P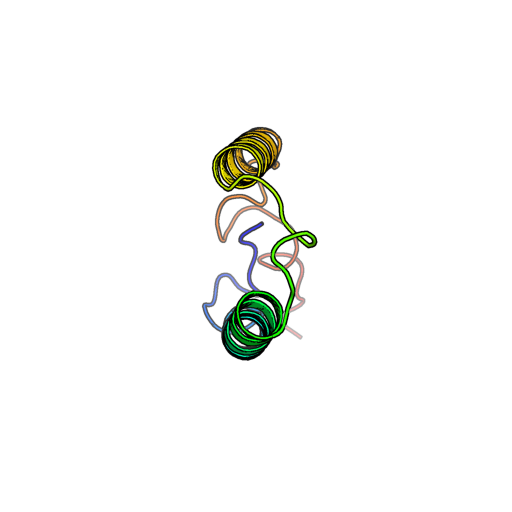rotein AF-A0A259JSX4-F1 (afdb_monomer)

Solvent-accessible surface area (backbone atoms only — not comparable to 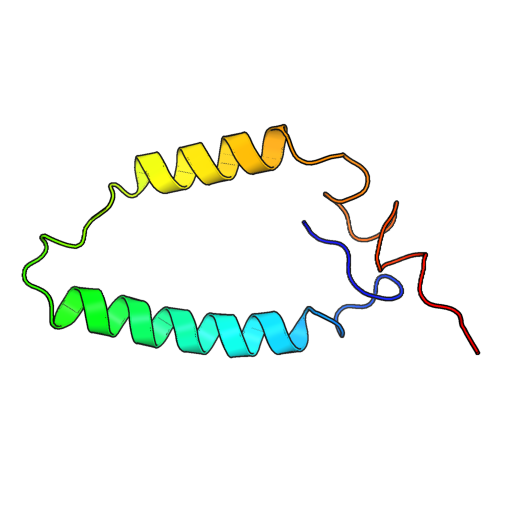full-atom values): 4416 Å² total; per-residue (Å²): 123,38,48,19,41,76,51,39,91,46,48,59,51,52,61,49,49,58,52,46,55,52,48,51,55,51,52,52,49,49,61,73,73,47,90,67,77,93,67,75,64,65,67,58,54,50,50,52,51,49,53,54,61,68,73,46,54,76,43,33,64,42,49,73,65,32,68,46,24,70,68,65,76,96,121

Mean predicted aligned error: 5.14 Å

Sequence (75 aa):
TCDPVDRLVQVPCIERNGIGATKAVAAASLALRGDGSHFMPLDNCIEAMRQTGEEMSTKFKETSLGGLAVNLPEC

pLDDT: mean 88.85, std 11.58, range [53.06, 98.62]

Secondary structure (DSSP, 8-state):
----GGG-SSTTHHHHHHHHHHHHHHHHHHHHHS-S-S---HHHHHHHHHHHHHHS-GGGTSTTSSGGGT-S---

Foldseek 3Di:
DQAAALLDCPPPNVVCVVVVVVVVVVVVCCCVVDPCPPDDDVVVVVVVVVVCLVPDDPQRNHHDRDDNNPPDDPD

Radius of gyration: 16.48 Å; Cα contacts (8 Å, |Δi|>4): 58; chains: 1; bounding box: 35×26×41 Å

Structure (mmCIF, N/CA/C/O backbone):
data_AF-A0A259JSX4-F1
#
_entry.id   AF-A0A259JSX4-F1
#
loop_
_atom_site.group_PDB
_atom_site.id
_atom_site.type_symbol
_atom_site.label_atom_id
_atom_site.label_alt_id
_atom_site.label_comp_id
_atom_site.label_asym_id
_atom_site.label_entity_id
_atom_site.label_seq_id
_atom_site.pdbx_PDB_ins_code
_atom_site.Cartn_x
_atom_site.Cartn_y
_atom_site.Cartn_z
_atom_site.occupancy
_atom_site.B_iso_or_equiv
_atom_site.auth_seq_id
_atom_site.auth_comp_id
_atom_site.auth_asym_id
_atom_site.auth_atom_id
_atom_site.pdbx_PDB_model_num
ATOM 1 N N . THR A 1 1 ? 5.428 5.001 -2.848 1.00 86.88 1 THR A N 1
ATOM 2 C CA . THR A 1 1 ? 6.129 5.144 -4.136 1.00 86.88 1 THR A CA 1
ATOM 3 C C . THR A 1 1 ? 5.398 4.357 -5.203 1.00 86.88 1 THR A C 1
ATOM 5 O O . THR A 1 1 ? 4.804 3.313 -4.902 1.00 86.88 1 THR A O 1
ATOM 8 N N . CYS A 1 2 ? 5.415 4.866 -6.428 1.00 88.88 2 CYS A N 1
ATOM 9 C CA . CYS A 1 2 ? 4.867 4.220 -7.614 1.00 88.88 2 CYS A CA 1
ATOM 10 C C . CYS A 1 2 ? 6.002 4.053 -8.623 1.00 88.88 2 CYS A C 1
ATOM 12 O O . CYS A 1 2 ? 6.240 4.916 -9.453 1.00 88.88 2 CYS A O 1
ATOM 14 N N . ASP A 1 3 ? 6.743 2.963 -8.472 1.00 89.06 3 ASP A N 1
ATOM 15 C CA . ASP A 1 3 ? 7.950 2.686 -9.244 1.00 89.06 3 ASP A CA 1
ATOM 16 C C . ASP A 1 3 ? 7.939 1.205 -9.657 1.00 89.06 3 ASP A C 1
ATOM 18 O O . ASP A 1 3 ? 8.517 0.363 -8.966 1.00 89.06 3 ASP A O 1
ATOM 22 N N . PRO A 1 4 ? 7.115 0.847 -10.657 1.00 87.56 4 PRO A N 1
ATOM 23 C CA . PRO A 1 4 ? 6.984 -0.521 -11.116 1.00 87.56 4 PRO A CA 1
ATOM 24 C C . PRO A 1 4 ? 8.092 -0.880 -12.104 1.00 87.56 4 PRO A C 1
ATOM 26 O O . PRO A 1 4 ? 8.607 -0.020 -12.813 1.00 87.56 4 PRO A O 1
ATOM 29 N N . VAL A 1 5 ? 8.407 -2.168 -12.185 1.00 87.12 5 VAL A N 1
ATOM 30 C CA . VAL A 1 5 ? 9.396 -2.722 -13.115 1.00 87.12 5 VAL A CA 1
ATOM 31 C C . VAL A 1 5 ? 9.014 -2.377 -14.555 1.00 87.12 5 VAL A C 1
ATOM 33 O O . VAL A 1 5 ? 7.853 -2.522 -14.944 1.00 87.12 5 VAL A O 1
ATOM 36 N N . ASP A 1 6 ? 9.983 -1.869 -15.318 1.00 85.00 6 ASP A N 1
ATOM 37 C CA . ASP A 1 6 ? 9.856 -1.460 -16.726 1.00 85.00 6 ASP A CA 1
ATOM 38 C C . ASP A 1 6 ? 8.679 -0.524 -17.025 1.00 85.00 6 ASP A C 1
ATOM 40 O O . ASP A 1 6 ? 8.195 -0.432 -18.154 1.00 85.00 6 ASP A O 1
ATOM 44 N N . ARG A 1 7 ? 8.204 0.213 -16.012 1.00 83.12 7 ARG A N 1
ATOM 45 C CA . ARG A 1 7 ? 7.016 1.081 -16.105 1.00 83.12 7 ARG A CA 1
ATOM 46 C C . ARG A 1 7 ? 5.716 0.316 -16.396 1.00 83.12 7 ARG A C 1
ATOM 48 O O . ARG A 1 7 ? 4.713 0.925 -16.769 1.00 83.12 7 ARG A O 1
ATOM 55 N N . LEU A 1 8 ? 5.711 -1.005 -16.224 1.00 86.56 8 LEU A N 1
ATOM 56 C CA . LEU A 1 8 ? 4.578 -1.870 -16.532 1.00 86.56 8 LEU A CA 1
ATOM 57 C C . LEU A 1 8 ? 3.677 -2.063 -15.315 1.00 86.56 8 LEU A C 1
ATOM 59 O O . LEU A 1 8 ? 4.135 -2.206 -14.186 1.00 86.56 8 LEU A O 1
ATOM 63 N N . VAL A 1 9 ? 2.368 -2.173 -15.542 1.00 91.25 9 VAL A N 1
ATOM 64 C CA . VAL A 1 9 ? 1.391 -2.484 -14.481 1.00 91.25 9 VAL A CA 1
ATOM 65 C C . VAL A 1 9 ? 1.365 -3.993 -14.211 1.00 91.25 9 VAL A C 1
ATOM 67 O O . VAL A 1 9 ? 0.341 -4.658 -14.341 1.00 91.25 9 VAL A O 1
ATOM 70 N N . GLN A 1 10 ? 2.530 -4.547 -13.883 1.00 90.50 10 GLN A N 1
ATOM 71 C CA . GLN A 1 10 ? 2.724 -5.966 -13.600 1.00 90.50 10 GLN A CA 1
ATOM 72 C C . GLN A 1 10 ? 3.359 -6.122 -12.224 1.00 90.50 10 GLN A C 1
ATOM 74 O O . GLN A 1 10 ? 2.647 -6.362 -11.251 1.00 90.50 10 GLN A O 1
ATOM 79 N N . VAL A 1 11 ? 4.666 -5.883 -12.120 1.00 89.62 11 VAL A N 1
ATOM 80 C CA . VAL A 1 11 ? 5.418 -5.976 -10.866 1.00 89.62 11 VAL A CA 1
ATOM 81 C C . VAL A 1 11 ? 5.741 -4.563 -10.359 1.00 89.62 11 VAL A C 1
ATOM 83 O O . VAL A 1 11 ? 6.327 -3.785 -11.107 1.00 89.62 11 VAL A O 1
ATOM 86 N N . PRO A 1 12 ? 5.405 -4.178 -9.112 1.00 90.56 12 PRO A N 1
ATOM 87 C CA . PRO A 1 12 ? 4.748 -4.975 -8.080 1.00 90.56 12 PRO A CA 1
ATOM 88 C C . PRO A 1 12 ? 3.215 -4.804 -8.018 1.00 90.56 12 PRO A C 1
ATOM 90 O O . PRO A 1 12 ? 2.586 -4.972 -6.970 1.00 90.56 12 PRO A O 1
ATOM 93 N N . CYS A 1 13 ? 2.597 -4.322 -9.096 1.00 93.25 13 CYS A N 1
ATOM 94 C CA . CYS A 1 13 ? 1.197 -3.899 -9.112 1.00 93.25 13 CYS A CA 1
ATOM 95 C C . CYS A 1 13 ? 0.216 -5.048 -8.825 1.00 93.25 13 CYS A C 1
ATOM 97 O O . CYS A 1 13 ? -0.759 -4.849 -8.093 1.00 93.25 13 CYS A O 1
ATOM 99 N N . ILE A 1 14 ? 0.467 -6.236 -9.378 1.00 96.38 14 ILE A N 1
ATOM 100 C CA . ILE A 1 14 ? -0.414 -7.403 -9.257 1.00 96.38 14 ILE A CA 1
ATOM 101 C C . ILE A 1 14 ? -0.397 -7.928 -7.818 1.00 96.38 14 ILE A C 1
ATOM 103 O O . ILE A 1 14 ? -1.453 -8.061 -7.194 1.00 96.38 14 ILE A O 1
ATOM 107 N N . GLU A 1 15 ? 0.782 -8.152 -7.238 1.00 96.31 15 GLU A N 1
ATOM 108 C CA . GLU A 1 15 ? 0.893 -8.630 -5.861 1.00 96.31 15 GLU A CA 1
ATOM 109 C C . GLU A 1 15 ? 0.413 -7.584 -4.848 1.00 96.31 15 GLU A C 1
ATOM 111 O O . GLU A 1 15 ? -0.212 -7.946 -3.849 1.00 96.31 15 GLU A O 1
ATOM 116 N N . ARG A 1 16 ? 0.598 -6.280 -5.121 1.00 96.31 16 ARG A N 1
ATOM 117 C CA . ARG A 1 16 ? 0.037 -5.208 -4.281 1.00 96.31 16 ARG A CA 1
ATOM 118 C C . ARG A 1 16 ? -1.489 -5.267 -4.229 1.00 96.31 16 ARG A C 1
ATOM 120 O O . ARG A 1 16 ? -2.042 -5.022 -3.158 1.00 96.31 16 ARG A O 1
ATOM 127 N N . ASN A 1 17 ? -2.165 -5.630 -5.323 1.00 97.94 17 ASN A N 1
ATOM 128 C CA . ASN A 1 17 ? -3.620 -5.822 -5.322 1.00 97.94 17 ASN A CA 1
ATOM 129 C C . ASN A 1 17 ? -4.034 -7.021 -4.456 1.00 97.94 17 ASN A C 1
ATOM 131 O O . ASN A 1 17 ? -4.909 -6.881 -3.601 1.00 97.94 17 ASN A O 1
ATOM 135 N N . GLY A 1 18 ? -3.374 -8.174 -4.609 1.00 98.12 18 GLY A N 1
ATOM 136 C CA . GLY A 1 18 ? -3.669 -9.365 -3.798 1.00 98.12 18 GLY A CA 1
ATOM 137 C C . GLY A 1 18 ? -3.435 -9.143 -2.296 1.00 98.12 18 GLY A C 1
ATOM 138 O O . GLY A 1 18 ? -4.284 -9.466 -1.457 1.00 98.12 18 GLY A O 1
ATOM 139 N N . ILE A 1 19 ? -2.314 -8.506 -1.945 1.00 98.31 19 ILE A N 1
ATOM 140 C CA . ILE A 1 19 ? -2.000 -8.127 -0.560 1.00 98.31 19 ILE A CA 1
ATOM 141 C C . ILE A 1 19 ? -2.997 -7.076 -0.051 1.00 98.31 19 ILE A C 1
ATOM 143 O O . ILE A 1 19 ? -3.430 -7.148 1.099 1.00 98.31 19 ILE A O 1
ATOM 147 N N . GLY A 1 20 ? -3.394 -6.119 -0.894 1.00 98.31 20 GLY A N 1
ATOM 148 C CA . GLY A 1 20 ? -4.389 -5.095 -0.573 1.00 98.31 20 GLY A CA 1
ATOM 149 C C . GLY A 1 20 ? -5.753 -5.687 -0.218 1.00 98.31 20 GLY A C 1
ATOM 150 O O . GLY A 1 20 ? -6.305 -5.354 0.830 1.00 98.31 20 GLY A O 1
ATOM 151 N N . ALA A 1 21 ? -6.254 -6.627 -1.024 1.00 98.62 21 ALA A N 1
ATOM 152 C CA . ALA A 1 21 ? -7.505 -7.335 -0.749 1.00 98.62 21 ALA A CA 1
ATOM 153 C C . ALA A 1 21 ? -7.451 -8.090 0.590 1.00 98.62 21 ALA A C 1
ATOM 155 O O . ALA A 1 21 ? -8.368 -7.995 1.407 1.00 98.62 21 ALA A O 1
ATOM 156 N N . THR A 1 22 ? -6.333 -8.769 0.862 1.00 98.56 22 THR A N 1
ATOM 157 C CA . THR A 1 22 ? -6.118 -9.482 2.132 1.00 98.56 22 THR A CA 1
ATOM 158 C C . THR A 1 22 ? -6.118 -8.520 3.325 1.00 98.56 22 THR A C 1
ATOM 160 O O . THR A 1 22 ? -6.774 -8.776 4.337 1.00 98.56 22 THR A O 1
ATOM 163 N N . LYS A 1 23 ? -5.435 -7.373 3.204 1.00 98.31 23 LYS A N 1
ATOM 164 C CA . LYS A 1 23 ? -5.413 -6.331 4.241 1.00 98.31 23 LYS A CA 1
ATOM 165 C C . LYS A 1 23 ? -6.792 -5.728 4.488 1.00 98.31 23 LYS A C 1
ATOM 167 O O . LYS A 1 23 ? -7.122 -5.480 5.641 1.00 98.31 23 LYS A O 1
ATOM 172 N N . ALA A 1 24 ? -7.598 -5.527 3.447 1.00 98.38 24 ALA A N 1
ATOM 173 C CA . ALA A 1 24 ? -8.950 -4.994 3.589 1.00 98.38 24 ALA A CA 1
ATOM 174 C C . ALA A 1 24 ? -9.842 -5.927 4.427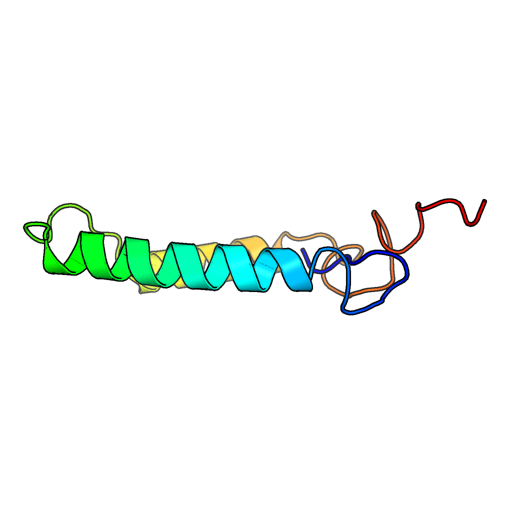 1.00 98.38 24 ALA A C 1
ATOM 176 O O . ALA A 1 24 ? -10.480 -5.479 5.379 1.00 98.38 24 ALA A O 1
ATOM 177 N N . VAL A 1 25 ? -9.821 -7.235 4.137 1.00 98.38 25 VAL A N 1
ATOM 178 C CA . VAL A 1 25 ? -10.565 -8.241 4.918 1.00 98.38 25 VAL A CA 1
ATOM 179 C C . VAL A 1 25 ? -10.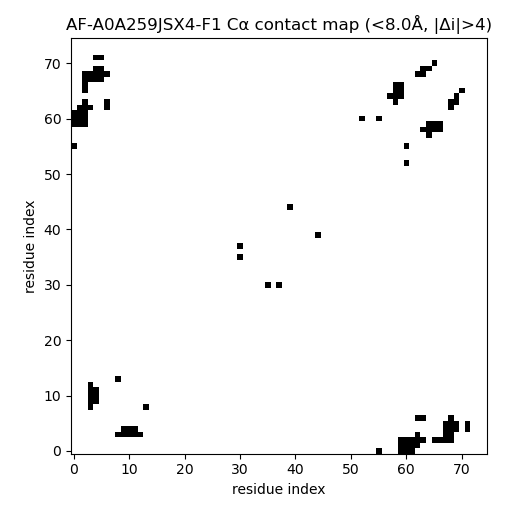066 -8.302 6.365 1.00 98.38 25 VAL A C 1
ATOM 181 O O . VAL A 1 25 ? -10.874 -8.344 7.297 1.00 98.38 25 VAL A O 1
ATOM 184 N N . ALA A 1 26 ? -8.747 -8.275 6.570 1.00 97.50 26 ALA A N 1
ATOM 185 C CA . ALA A 1 26 ? -8.153 -8.290 7.905 1.00 97.50 26 ALA A CA 1
ATOM 186 C C . ALA A 1 26 ? -8.518 -7.033 8.717 1.00 97.50 26 ALA A C 1
ATOM 188 O O . ALA A 1 26 ? -8.921 -7.153 9.872 1.00 97.50 26 ALA A O 1
ATOM 189 N N . ALA A 1 27 ? -8.447 -5.844 8.111 1.00 96.75 27 ALA A N 1
ATOM 190 C CA . ALA A 1 27 ? -8.799 -4.578 8.752 1.00 96.75 27 ALA A CA 1
ATOM 191 C C . ALA A 1 27 ? -10.289 -4.518 9.122 1.00 96.75 27 ALA A C 1
ATOM 193 O O . ALA A 1 27 ? -10.626 -4.149 10.246 1.00 96.75 27 ALA A O 1
ATOM 194 N N . ALA A 1 28 ? -11.178 -4.952 8.221 1.00 9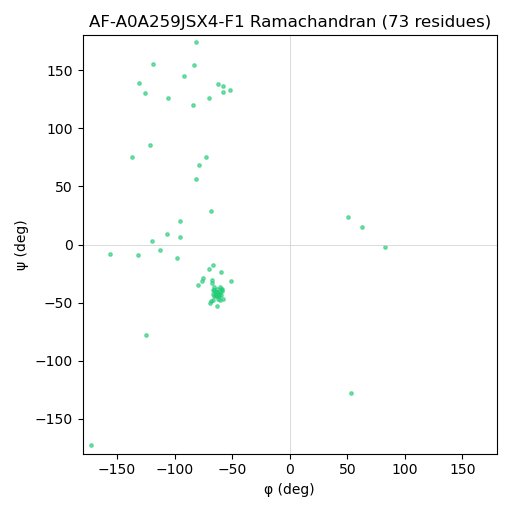7.00 28 ALA A N 1
ATOM 195 C CA . ALA A 1 28 ? -12.608 -5.048 8.511 1.00 97.00 28 ALA A CA 1
ATOM 196 C C . ALA A 1 28 ? -12.887 -6.033 9.657 1.00 97.00 28 ALA A C 1
ATOM 198 O O . ALA A 1 28 ? -13.667 -5.740 10.561 1.00 97.00 28 ALA A O 1
ATOM 199 N N . SER A 1 29 ? -12.205 -7.183 9.659 1.00 97.12 29 SER A N 1
ATOM 200 C CA . SER A 1 29 ? -12.328 -8.175 10.732 1.00 97.12 29 SER A CA 1
ATOM 201 C C . SER A 1 29 ? -11.854 -7.626 12.079 1.00 97.12 29 SER A C 1
ATOM 203 O O . SER A 1 29 ? -12.507 -7.874 13.088 1.00 97.12 29 SER A O 1
ATOM 205 N N . LEU A 1 30 ? -10.754 -6.868 12.097 1.00 96.00 30 LEU A N 1
ATOM 206 C CA . LEU A 1 30 ? -10.226 -6.225 13.301 1.00 96.00 30 LEU A CA 1
ATOM 207 C C . LEU A 1 30 ? -11.202 -5.182 13.855 1.00 96.00 30 LEU A C 1
ATOM 209 O O . LEU A 1 30 ? -11.452 -5.16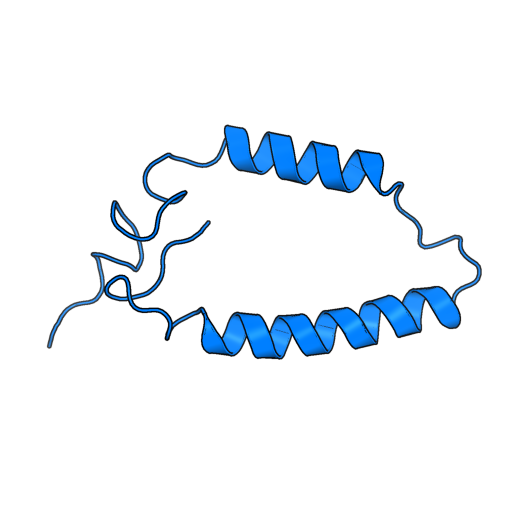5 15.055 1.00 96.00 30 LEU A O 1
ATOM 213 N N . ALA A 1 31 ? -11.793 -4.361 12.984 1.00 95.62 31 ALA A N 1
ATOM 214 C CA . ALA A 1 31 ? -12.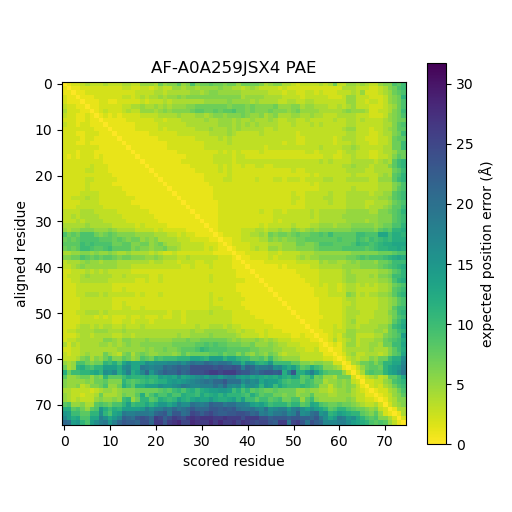766 -3.347 13.383 1.00 95.62 31 ALA A CA 1
ATOM 215 C C . ALA A 1 31 ? -14.070 -3.961 13.922 1.00 95.62 31 ALA A C 1
ATOM 217 O O . ALA A 1 31 ? -14.591 -3.497 14.929 1.00 95.62 31 ALA A O 1
ATOM 218 N N . LEU A 1 32 ? -14.585 -5.015 13.276 1.00 97.00 32 LEU A N 1
ATOM 219 C CA . LEU A 1 32 ? -15.846 -5.660 13.667 1.00 97.00 32 LEU A CA 1
ATOM 220 C C . LEU A 1 32 ? -15.724 -6.547 14.910 1.00 97.00 32 LEU A C 1
ATOM 222 O O . LEU A 1 32 ? -16.705 -6.725 15.626 1.00 97.00 32 LEU A O 1
ATOM 226 N N . ARG A 1 33 ? -14.557 -7.163 15.131 1.00 96.75 33 ARG A N 1
ATOM 227 C CA . ARG A 1 33 ? -14.323 -8.082 16.261 1.00 96.75 33 ARG A CA 1
ATOM 228 C C . ARG A 1 33 ? -13.628 -7.414 17.447 1.00 96.75 33 ARG A C 1
ATOM 230 O O . ARG A 1 33 ? -13.529 -8.038 18.499 1.00 96.75 33 ARG A O 1
ATOM 237 N N . GLY A 1 34 ? -13.112 -6.202 17.267 1.00 93.31 34 GLY A N 1
ATOM 238 C CA . GLY A 1 34 ? -12.526 -5.395 18.330 1.00 93.31 34 GLY A CA 1
ATOM 239 C C . GLY A 1 34 ? -13.580 -4.658 19.158 1.00 93.31 34 GLY A C 1
ATOM 240 O O . GLY A 1 34 ? -14.766 -4.654 18.845 1.00 93.31 34 GLY A O 1
ATOM 241 N N . ASP A 1 35 ? -13.119 -3.993 20.210 1.00 94.81 35 ASP A N 1
ATOM 242 C CA . ASP A 1 35 ? -13.919 -3.140 21.102 1.00 94.81 35 ASP A CA 1
ATOM 243 C C . ASP A 1 35 ? -13.871 -1.648 20.712 1.00 94.81 35 ASP A C 1
ATOM 245 O O . ASP A 1 35 ? -14.373 -0.788 21.432 1.00 94.81 35 ASP A O 1
ATOM 249 N N . GLY A 1 36 ? -13.243 -1.332 19.575 1.00 91.56 36 GLY A N 1
ATOM 250 C CA . GLY A 1 36 ? -13.039 0.034 19.095 1.00 91.56 36 GLY A CA 1
ATOM 251 C C . GLY A 1 36 ? -11.829 0.756 19.696 1.00 91.56 36 GLY A C 1
ATOM 252 O O . GLY A 1 36 ? -11.545 1.875 19.280 1.00 91.56 36 GLY A O 1
ATOM 253 N N . SER A 1 37 ? -11.079 0.139 20.616 1.00 94.62 37 SER A N 1
ATOM 254 C CA . SER A 1 37 ? -9.862 0.742 21.189 1.00 94.62 37 SER A CA 1
ATOM 255 C C . SER A 1 37 ? -8.670 0.719 20.228 1.00 94.62 37 SER A C 1
ATOM 257 O O . SER A 1 37 ? -7.820 1.610 20.260 1.00 94.62 37 SER A O 1
ATOM 259 N N . HIS A 1 38 ? -8.619 -0.270 19.329 1.00 93.44 38 HIS A N 1
ATOM 260 C CA . HIS A 1 38 ? -7.599 -0.378 18.288 1.00 93.44 38 HIS A CA 1
ATOM 261 C C . HIS A 1 38 ? -7.917 0.568 17.117 1.00 93.44 38 HIS A C 1
ATOM 263 O O . HIS A 1 38 ? -8.273 0.146 16.012 1.00 93.44 38 HIS A O 1
ATOM 269 N N . PHE A 1 39 ? -7.814 1.868 17.387 1.00 93.19 39 PHE A N 1
ATOM 270 C CA . PHE A 1 39 ? -8.293 2.939 16.525 1.00 93.19 39 PHE A CA 1
ATOM 271 C C . PHE A 1 39 ? -7.229 4.019 16.317 1.00 93.19 39 PHE A C 1
ATOM 273 O O . PHE A 1 39 ? -6.547 4.444 17.248 1.00 93.19 39 PHE A O 1
ATOM 280 N N . MET A 1 40 ? -7.137 4.502 15.080 1.00 95.31 40 MET A N 1
ATOM 281 C CA . MET A 1 40 ? -6.457 5.744 14.744 1.00 95.31 40 MET A CA 1
ATOM 282 C C . MET A 1 40 ? -7.438 6.628 13.973 1.00 95.31 40 MET A C 1
ATOM 284 O O . MET A 1 40 ? -8.042 6.127 13.020 1.00 95.31 40 MET A O 1
ATOM 288 N N . PRO A 1 41 ? -7.608 7.913 14.346 1.00 97.38 41 PRO A N 1
ATOM 289 C CA . PRO A 1 41 ? -8.454 8.829 13.594 1.00 97.38 41 PRO A CA 1
ATOM 290 C C . PRO A 1 41 ? -8.084 8.836 12.113 1.00 97.38 41 PRO A C 1
ATOM 292 O O . PRO A 1 41 ? -6.908 8.936 11.757 1.00 97.38 41 PRO A O 1
ATOM 295 N N . LEU A 1 42 ? -9.098 8.746 11.251 1.00 97.56 42 LEU A N 1
ATOM 296 C CA . LEU A 1 42 ? -8.899 8.708 9.805 1.00 97.56 42 LEU A CA 1
ATOM 297 C C . LEU A 1 42 ? -8.169 9.961 9.302 1.00 97.56 42 LEU A C 1
ATOM 299 O O . LEU A 1 42 ? -7.281 9.842 8.462 1.00 97.56 42 LEU A O 1
ATOM 303 N N . ASP A 1 43 ? -8.480 11.129 9.863 1.00 98.44 43 ASP A N 1
ATOM 304 C CA . ASP A 1 43 ? -7.840 12.395 9.492 1.00 98.44 43 ASP A CA 1
ATOM 305 C C . ASP A 1 43 ? -6.325 12.366 9.732 1.00 98.44 43 ASP A C 1
ATOM 307 O O . ASP A 1 43 ? -5.559 12.825 8.887 1.00 98.44 43 ASP A O 1
ATOM 311 N N . ASN A 1 44 ? -5.865 11.733 10.818 1.00 98.44 44 ASN A N 1
ATOM 312 C CA . ASN A 1 44 ? -4.435 11.569 11.089 1.00 98.44 44 ASN A CA 1
ATOM 313 C C . ASN A 1 44 ? -3.772 10.654 10.048 1.00 98.44 44 ASN A C 1
ATOM 315 O O . ASN A 1 44 ? -2.655 10.926 9.608 1.00 98.44 44 ASN A O 1
ATOM 319 N N . CYS A 1 45 ? -4.453 9.582 9.627 1.00 98.00 45 CYS A N 1
ATOM 320 C CA . CYS A 1 45 ? -3.968 8.697 8.564 1.00 98.00 45 CYS A CA 1
ATOM 321 C C . CYS A 1 45 ? -3.884 9.425 7.211 1.00 98.00 45 CYS A C 1
ATOM 323 O O . CYS A 1 45 ? -2.918 9.231 6.471 1.00 98.00 45 CYS A O 1
ATOM 325 N N . ILE A 1 46 ? -4.874 10.265 6.890 1.00 98.31 46 ILE A N 1
ATOM 326 C CA . ILE A 1 46 ? -4.905 11.074 5.662 1.00 98.31 46 ILE A CA 1
ATOM 327 C C . ILE A 1 46 ? -3.774 12.104 5.675 1.00 98.31 46 ILE A C 1
ATOM 329 O O . ILE A 1 46 ? -3.063 12.241 4.680 1.00 98.31 46 ILE A O 1
ATOM 333 N N . GLU A 1 47 ? -3.567 12.786 6.800 1.00 98.38 47 GLU A N 1
ATOM 334 C CA . GLU A 1 47 ? -2.495 13.768 6.938 1.00 98.38 47 GLU A CA 1
ATOM 335 C C . GLU A 1 47 ? -1.114 13.112 6.820 1.00 98.38 47 GLU A C 1
ATOM 337 O O . GLU A 1 47 ? -0.268 13.590 6.065 1.00 98.38 47 GLU A O 1
ATOM 342 N N . ALA A 1 48 ? -0.909 11.955 7.459 1.00 97.88 48 ALA A N 1
ATOM 343 C CA . ALA A 1 48 ? 0.320 11.181 7.303 1.00 97.88 48 ALA A CA 1
ATOM 344 C C . ALA A 1 48 ? 0.542 10.737 5.844 1.00 97.88 48 ALA A C 1
ATOM 346 O O . ALA A 1 48 ? 1.664 10.809 5.334 1.00 97.88 48 ALA A O 1
ATOM 347 N N . MET A 1 49 ? -0.518 10.314 5.141 1.00 97.62 49 MET A N 1
ATOM 348 C CA . MET A 1 49 ? -0.452 9.968 3.717 1.00 97.62 49 MET A CA 1
ATOM 349 C C . MET A 1 49 ? -0.050 11.179 2.862 1.00 97.62 49 MET A C 1
ATOM 351 O O . MET A 1 49 ? 0.795 11.038 1.975 1.00 97.62 49 MET A O 1
ATOM 355 N N . ARG A 1 50 ? -0.618 12.362 3.137 1.00 97.06 50 ARG A N 1
ATOM 356 C CA . ARG A 1 50 ? -0.309 13.617 2.437 1.00 97.06 50 ARG A CA 1
ATOM 357 C C . ARG A 1 50 ? 1.147 14.026 2.649 1.00 97.06 50 ARG A C 1
ATOM 359 O O . ARG A 1 50 ? 1.859 14.199 1.663 1.00 97.06 50 ARG A O 1
ATOM 366 N N . GLN A 1 51 ? 1.598 14.101 3.902 1.00 97.88 51 GLN A N 1
ATOM 367 C CA . GLN A 1 51 ? 2.980 14.449 4.255 1.00 97.88 51 GLN A CA 1
ATOM 368 C C . GLN A 1 51 ? 3.978 13.483 3.606 1.00 97.88 51 GLN A C 1
ATOM 370 O O . GLN A 1 51 ? 4.900 13.909 2.915 1.00 97.88 51 GLN A O 1
ATOM 375 N N . THR A 1 52 ? 3.721 12.172 3.700 1.00 95.44 52 THR A N 1
ATOM 376 C CA . THR A 1 52 ? 4.552 11.152 3.037 1.00 95.44 52 THR A CA 1
ATOM 377 C C . THR A 1 52 ? 4.592 11.358 1.520 1.00 95.44 52 THR A C 1
ATOM 379 O O . THR A 1 52 ? 5.633 11.189 0.885 1.00 95.44 52 THR A O 1
ATOM 382 N N . GLY A 1 53 ? 3.458 11.710 0.908 1.00 92.62 53 GLY A N 1
ATOM 383 C CA . GLY A 1 53 ? 3.367 12.013 -0.519 1.00 92.62 53 GLY A CA 1
ATOM 384 C C . GLY A 1 53 ? 4.145 13.269 -0.923 1.00 92.62 53 GLY A C 1
ATOM 385 O O . GLY A 1 53 ? 4.744 13.294 -2.001 1.00 92.62 53 GLY A O 1
ATOM 386 N N . GLU A 1 54 ? 4.175 14.294 -0.074 1.00 93.94 54 GLU A N 1
ATOM 387 C CA . GLU A 1 54 ? 4.941 15.528 -0.283 1.00 93.94 54 GLU A CA 1
ATOM 388 C C . GLU A 1 54 ? 6.446 15.271 -0.198 1.00 93.94 54 GLU A C 1
ATOM 390 O O . GLU A 1 54 ? 7.165 15.616 -1.141 1.00 93.94 54 GLU A O 1
ATOM 395 N N . GLU A 1 55 ? 6.885 14.571 0.850 1.00 92.88 55 GLU A N 1
ATOM 396 C CA . GLU A 1 55 ? 8.287 14.227 1.126 1.00 92.88 55 GLU A CA 1
ATOM 397 C C . GLU A 1 55 ? 8.878 13.199 0.153 1.00 92.88 55 GLU A C 1
ATOM 399 O O . GLU A 1 55 ? 10.098 13.096 -0.001 1.00 92.88 55 GLU A O 1
ATOM 404 N N . MET A 1 56 ? 8.034 12.424 -0.531 1.00 90.31 56 MET A N 1
ATOM 405 C CA . MET A 1 56 ? 8.494 11.432 -1.497 1.00 90.31 56 MET A CA 1
ATOM 406 C C . MET A 1 56 ? 9.329 12.095 -2.604 1.00 90.31 56 MET A C 1
ATOM 408 O O . MET A 1 56 ? 8.960 13.130 -3.153 1.00 90.31 56 MET A O 1
ATOM 412 N N . SER A 1 57 ? 10.459 11.495 -2.985 1.00 86.94 57 SER A N 1
ATOM 413 C CA . SER A 1 57 ? 11.246 12.011 -4.113 1.00 86.94 57 SER A CA 1
ATOM 414 C C . SER A 1 57 ? 10.42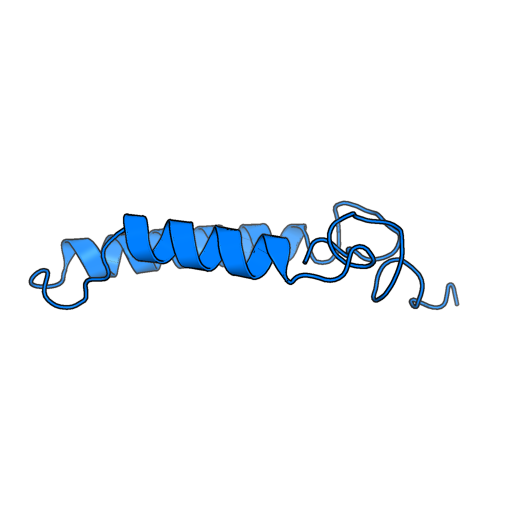4 11.960 -5.399 1.00 86.94 57 SER A C 1
ATOM 416 O O . SER A 1 57 ? 9.784 10.945 -5.681 1.00 86.94 57 SER A O 1
ATOM 418 N N . THR A 1 58 ? 10.501 13.011 -6.220 1.00 84.38 58 THR A N 1
ATOM 419 C CA . THR A 1 58 ? 9.877 13.064 -7.554 1.00 84.38 58 THR A CA 1
ATOM 420 C C . THR A 1 58 ? 10.228 11.850 -8.413 1.00 84.38 58 THR A C 1
ATOM 422 O O . THR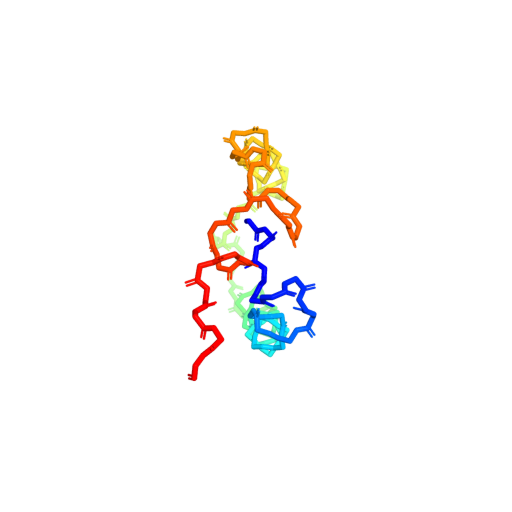 A 1 58 ? 9.376 11.372 -9.155 1.00 84.38 58 THR A O 1
ATOM 425 N N . LYS A 1 59 ? 11.426 11.274 -8.230 1.00 82.06 59 LYS A N 1
ATOM 426 C CA . LYS A 1 59 ? 11.876 10.057 -8.922 1.00 82.06 59 LYS A CA 1
ATOM 427 C C . LYS A 1 59 ? 11.002 8.821 -8.670 1.00 82.06 59 LYS A C 1
ATOM 429 O O . LYS A 1 59 ? 11.027 7.907 -9.482 1.00 82.06 59 LYS A O 1
ATOM 434 N N . PHE A 1 60 ? 10.264 8.788 -7.558 1.00 79.81 60 PHE A N 1
ATOM 435 C CA . PHE A 1 60 ? 9.471 7.637 -7.110 1.00 79.81 60 PHE A CA 1
ATOM 436 C C . PHE A 1 60 ? 7.966 7.932 -6.987 1.00 79.81 60 PHE A C 1
ATOM 438 O O . PHE A 1 60 ? 7.215 7.076 -6.497 1.00 79.81 60 PHE A O 1
ATOM 445 N N . LYS A 1 61 ? 7.523 9.147 -7.352 1.00 73.56 61 LYS A N 1
ATOM 446 C CA . LYS A 1 61 ? 6.095 9.521 -7.369 1.00 73.56 61 LYS A CA 1
ATOM 447 C C . LYS A 1 61 ? 5.391 8.992 -8.618 1.00 73.56 61 LYS A C 1
ATOM 449 O O . LYS A 1 61 ? 4.240 8.580 -8.525 1.00 73.56 61 LYS A O 1
ATOM 454 N N . GLU A 1 62 ? 6.098 8.964 -9.743 1.00 70.62 62 GLU A N 1
ATOM 455 C CA . GLU A 1 62 ? 5.594 8.501 -11.036 1.00 70.62 62 GLU A CA 1
ATOM 456 C C . GLU A 1 62 ? 6.390 7.305 -11.557 1.00 70.62 62 GLU A C 1
ATOM 458 O O . GLU A 1 62 ? 7.563 7.125 -11.223 1.00 70.62 62 GLU A O 1
ATOM 463 N N . THR A 1 63 ? 5.735 6.513 -12.408 1.00 62.88 63 THR A N 1
ATOM 464 C CA . THR A 1 63 ? 6.160 5.195 -12.897 1.00 62.88 63 THR A CA 1
ATOM 465 C C . THR A 1 63 ? 7.383 5.206 -13.824 1.00 62.88 63 THR A C 1
ATOM 467 O O . THR A 1 63 ? 7.441 4.372 -14.720 1.00 62.88 63 THR A O 1
ATOM 470 N N . SER A 1 64 ? 8.329 6.148 -13.733 1.00 59.75 64 SER A N 1
ATOM 471 C CA . SER A 1 64 ? 9.231 6.361 -14.879 1.00 59.75 64 SER A CA 1
ATOM 472 C C . SER A 1 64 ? 10.610 6.984 -14.659 1.00 59.75 64 SER A C 1
ATOM 474 O O . SER A 1 64 ? 11.390 6.964 -15.619 1.00 59.75 64 SER A O 1
ATOM 476 N N . LEU A 1 65 ? 10.950 7.494 -13.469 1.00 69.31 65 LEU A N 1
ATOM 477 C CA . LEU A 1 65 ? 12.149 8.334 -13.291 1.00 69.31 65 LEU A CA 1
ATOM 478 C C . LEU A 1 65 ? 13.283 7.722 -12.444 1.00 69.31 65 LEU A C 1
ATOM 480 O O . LEU A 1 65 ? 14.345 8.342 -12.334 1.00 69.31 65 LEU A O 1
ATOM 484 N N . GLY A 1 66 ? 13.114 6.545 -11.835 1.00 74.31 66 GLY A N 1
ATOM 485 C CA . GLY A 1 66 ? 14.145 5.960 -10.971 1.00 74.31 66 GLY A CA 1
ATOM 486 C C . GLY A 1 66 ? 13.844 4.539 -10.503 1.00 74.31 66 GLY A C 1
ATOM 487 O O . GLY A 1 66 ? 12.913 3.926 -10.990 1.00 74.31 66 GLY A O 1
ATOM 488 N N . GLY A 1 67 ? 14.676 4.022 -9.592 1.00 81.31 67 GLY A N 1
ATOM 489 C CA . GLY A 1 67 ? 14.475 2.754 -8.877 1.00 81.31 67 GLY A CA 1
ATOM 490 C C . GLY A 1 67 ? 14.210 1.527 -9.757 1.00 81.31 67 GLY A C 1
ATOM 491 O O . GLY A 1 67 ? 15.034 1.215 -10.611 1.00 81.31 67 GLY A O 1
ATOM 492 N N . LEU A 1 68 ? 13.139 0.782 -9.490 1.00 77.94 68 LEU A N 1
ATOM 493 C CA . LEU A 1 68 ? 12.816 -0.485 -10.161 1.00 77.94 68 LEU A CA 1
ATOM 494 C C . LEU A 1 68 ? 12.446 -0.290 -11.635 1.00 77.94 68 LEU A C 1
ATOM 496 O O . LEU A 1 68 ? 12.739 -1.170 -12.439 1.00 77.94 68 LEU A O 1
ATOM 500 N N . ALA A 1 69 ? 11.862 0.853 -12.001 1.00 80.19 69 ALA A N 1
ATOM 501 C CA . ALA A 1 69 ? 11.440 1.132 -13.371 1.00 80.19 69 ALA A CA 1
ATOM 502 C C . ALA A 1 69 ? 12.591 1.259 -14.377 1.00 80.19 69 ALA A C 1
ATOM 504 O O . ALA A 1 69 ? 12.343 1.228 -15.580 1.00 80.19 69 ALA A O 1
ATOM 505 N N . VAL A 1 70 ? 13.826 1.471 -13.908 1.00 78.31 70 VAL A N 1
ATOM 506 C CA . VAL A 1 70 ? 14.998 1.714 -14.773 1.00 78.31 70 VAL A CA 1
ATOM 507 C C . VAL A 1 70 ? 16.229 0.871 -14.425 1.00 78.31 70 VAL A C 1
ATOM 509 O O . VAL A 1 70 ? 17.196 0.908 -15.177 1.00 78.31 70 VAL A O 1
ATOM 512 N N . ASN A 1 71 ? 16.230 0.146 -13.298 1.00 73.50 71 ASN A N 1
ATOM 513 C CA . ASN A 1 71 ? 17.390 -0.630 -12.831 1.00 73.50 71 ASN A CA 1
ATOM 514 C C . ASN A 1 71 ? 17.239 -2.152 -13.003 1.00 73.50 71 ASN A C 1
ATOM 516 O O . ASN A 1 71 ? 18.067 -2.891 -12.467 1.00 73.50 71 ASN A O 1
ATOM 520 N N . LEU A 1 72 ? 16.209 -2.642 -13.705 1.00 67.94 72 LEU A N 1
ATOM 521 C CA . LEU A 1 72 ? 16.131 -4.059 -14.058 1.00 67.94 72 LEU A CA 1
ATOM 522 C C . LEU A 1 72 ? 16.955 -4.302 -15.338 1.00 67.94 72 LEU A C 1
ATOM 524 O O . LEU A 1 72 ? 16.680 -3.662 -16.351 1.00 67.94 72 LEU A O 1
ATOM 528 N N . PRO A 1 73 ? 17.988 -5.163 -15.322 1.00 57.12 73 PRO A N 1
ATOM 529 C CA . PRO A 1 73 ? 18.711 -5.484 -16.543 1.00 57.12 73 PRO A CA 1
ATOM 530 C C . PRO A 1 73 ? 17.834 -6.331 -17.476 1.00 57.12 73 PRO A C 1
ATOM 532 O O . PRO A 1 73 ? 17.342 -7.384 -17.075 1.00 57.12 73 PRO A O 1
ATOM 535 N N . GLU A 1 74 ? 17.675 -5.884 -18.726 1.00 55.00 74 GLU A N 1
ATOM 536 C CA . GLU A 1 74 ? 17.156 -6.707 -19.826 1.00 55.00 74 GLU A CA 1
ATOM 537 C C . GLU A 1 74 ? 18.229 -7.732 -20.235 1.00 55.00 74 GLU A C 1
ATOM 539 O O . GLU A 1 74 ? 18.947 -7.548 -21.219 1.00 55.00 74 GLU A O 1
ATOM 544 N N . CYS A 1 75 ? 18.423 -8.780 -19.439 1.00 53.06 75 CYS A N 1
ATOM 545 C CA . CYS A 1 75 ? 19.244 -9.924 -19.831 1.00 53.06 75 CYS A CA 1
ATOM 546 C C . CYS A 1 75 ? 18.588 -11.246 -19.436 1.00 53.06 75 CYS A C 1
ATOM 548 O O . CYS A 1 75 ? 18.331 -11.442 -18.225 1.00 53.06 75 CYS A O 1
#